Protein AF-A0A6I5ZP23-F1 (afdb_monomer_lite)

Radius of gyration: 14.24 Å; chains: 1; bounding box: 30×32×38 Å

Foldseek 3Di:
DPPPDFFAQAADDDDPVLCVVQPDPDWDQDPNDTPDDPVPVVNVVSVVRNVSNHHHPNRVCVVDDPVVVVVVVVVVVVVVD

Organism: NCBI:txid55779

Structure (mmCIF, N/CA/C/O backbone):
data_AF-A0A6I5ZP23-F1
#
_entry.id   AF-A0A6I5ZP23-F1
#
loop_
_atom_site.group_PDB
_atom_site.id
_atom_site.type_symbol
_atom_site.label_atom_id
_atom_site.label_alt_id
_atom_site.label_comp_id
_atom_site.label_asym_id
_atom_site.label_entity_id
_atom_site.label_seq_id
_atom_site.pdbx_PDB_ins_code
_atom_site.Cartn_x
_atom_site.Cartn_y
_atom_site.Cartn_z
_atom_site.occupancy
_atom_site.B_iso_or_equiv
_atom_site.auth_seq_id
_atom_site.auth_comp_id
_atom_site.auth_asym_id
_atom_site.auth_atom_id
_atom_site.pdbx_PDB_model_num
ATOM 1 N N . MET A 1 1 ? 18.220 0.889 -1.276 1.00 43.12 1 MET A N 1
ATOM 2 C CA . MET A 1 1 ? 17.961 2.262 -0.793 1.00 43.12 1 MET A CA 1
ATOM 3 C C . MET A 1 1 ? 16.475 2.374 -0.513 1.00 43.12 1 MET A C 1
ATOM 5 O O . MET A 1 1 ? 15.689 1.979 -1.361 1.00 43.12 1 MET A O 1
ATOM 9 N N . THR A 1 2 ? 16.087 2.802 0.685 1.00 46.47 2 THR A N 1
ATOM 10 C CA . THR A 1 2 ? 14.680 3.025 1.048 1.00 46.47 2 THR A CA 1
ATOM 11 C C . THR A 1 2 ? 14.169 4.244 0.274 1.00 46.47 2 THR A C 1
ATOM 13 O O . THR A 1 2 ? 14.889 5.247 0.252 1.00 46.47 2 THR A O 1
ATOM 16 N N . PRO A 1 3 ? 12.979 4.213 -0.358 1.00 51.03 3 PRO A N 1
ATOM 17 C CA . PRO A 1 3 ? 12.462 5.387 -1.050 1.00 51.03 3 PRO A CA 1
ATOM 18 C C . PRO A 1 3 ? 12.394 6.566 -0.078 1.00 51.03 3 PRO A C 1
ATOM 20 O O . PRO A 1 3 ? 11.923 6.419 1.053 1.00 51.03 3 PRO A O 1
ATOM 23 N N . LYS A 1 4 ? 12.866 7.732 -0.527 1.00 62.72 4 LYS A N 1
ATOM 24 C CA . LYS A 1 4 ? 13.068 8.952 0.280 1.00 62.72 4 LYS A CA 1
ATOM 25 C C . LYS A 1 4 ? 11.776 9.538 0.877 1.00 62.72 4 LYS A C 1
ATOM 27 O O . LYS A 1 4 ? 11.843 10.477 1.659 1.00 62.72 4 LYS A O 1
ATOM 32 N N . ILE A 1 5 ? 10.619 9.000 0.494 1.00 74.44 5 ILE A N 1
ATOM 33 C CA . ILE A 1 5 ? 9.285 9.471 0.867 1.00 74.44 5 ILE A CA 1
ATOM 34 C C . ILE A 1 5 ? 8.578 8.331 1.601 1.00 74.44 5 ILE A C 1
ATOM 36 O O . ILE A 1 5 ? 8.489 7.219 1.078 1.00 74.44 5 ILE A O 1
ATOM 40 N N . ALA A 1 6 ? 8.133 8.572 2.831 1.00 86.69 6 ALA A N 1
ATOM 41 C CA . ALA A 1 6 ? 7.282 7.646 3.573 1.00 86.69 6 ALA A CA 1
ATOM 42 C C . ALA A 1 6 ? 5.804 7.901 3.222 1.00 86.69 6 ALA A C 1
ATOM 44 O O . ALA A 1 6 ? 5.473 9.035 2.882 1.00 86.69 6 ALA A O 1
ATOM 45 N N . PRO A 1 7 ? 4.923 6.884 3.281 1.00 93.56 7 PRO A N 1
ATOM 46 C CA . PRO A 1 7 ? 3.488 7.113 3.150 1.00 93.56 7 PRO A CA 1
ATOM 47 C C . PRO A 1 7 ? 2.968 8.001 4.283 1.00 93.56 7 PRO A C 1
ATOM 49 O O . PRO A 1 7 ? 3.143 7.665 5.455 1.00 93.56 7 PRO A O 1
ATOM 52 N N . GLU A 1 8 ? 2.297 9.093 3.930 1.00 95.94 8 GLU A N 1
ATOM 53 C CA . GLU A 1 8 ? 1.640 9.991 4.881 1.00 95.94 8 GLU A CA 1
ATOM 54 C C . GLU A 1 8 ? 0.139 9.697 5.025 1.00 95.94 8 GLU A C 1
ATOM 56 O O . GLU A 1 8 ? -0.445 8.869 4.318 1.00 95.94 8 GLU A O 1
ATOM 61 N N . LEU A 1 9 ? -0.515 10.387 5.966 1.00 96.75 9 LEU A N 1
ATOM 62 C CA . LEU A 1 9 ? -1.949 10.219 6.225 1.00 96.75 9 LEU A CA 1
ATOM 63 C C . LEU A 1 9 ? -2.806 10.489 4.976 1.00 96.75 9 LEU A C 1
ATOM 65 O O . LEU A 1 9 ? -3.753 9.747 4.703 1.00 96.75 9 LEU A O 1
ATOM 69 N N . HIS A 1 10 ? -2.441 11.518 4.211 1.00 97.50 10 HIS A N 1
ATOM 70 C CA . HIS A 1 10 ? -3.120 11.940 2.989 1.00 97.50 10 HIS A CA 1
ATOM 71 C C . HIS A 1 10 ? -2.306 11.576 1.734 1.00 97.50 10 HIS A C 1
ATOM 73 O O . HIS A 1 10 ? -1.087 11.428 1.828 1.00 97.50 10 HIS A O 1
ATOM 79 N N . PRO A 1 11 ? -2.958 11.456 0.560 1.00 97.62 11 PRO A N 1
ATOM 80 C CA . PRO A 1 11 ? -2.292 11.221 -0.718 1.00 97.62 11 PRO A CA 1
ATOM 81 C C . PRO A 1 11 ? -1.121 12.166 -0.999 1.00 97.62 11 PRO A C 1
ATOM 83 O O . PRO A 1 11 ? -1.228 13.381 -0.829 1.00 97.62 11 PRO A O 1
ATOM 86 N N . GLN A 1 12 ? -0.038 11.611 -1.532 1.00 96.12 12 GLN A N 1
ATOM 87 C CA . GLN A 1 12 ? 1.120 12.343 -2.034 1.00 96.12 12 GLN A CA 1
ATOM 88 C C . GLN A 1 12 ? 1.438 11.906 -3.466 1.00 96.12 12 GLN A C 1
ATOM 90 O O . GLN A 1 12 ? 1.279 10.740 -3.834 1.00 96.12 12 GLN A O 1
ATOM 95 N N . ALA A 1 13 ? 1.941 12.832 -4.281 1.00 95.19 13 ALA A N 1
ATOM 96 C CA . ALA A 1 13 ? 2.498 12.485 -5.585 1.00 95.19 13 ALA A CA 1
ATOM 97 C C . ALA A 1 13 ? 3.823 11.720 -5.418 1.00 95.19 13 ALA A C 1
ATOM 99 O O . ALA A 1 13 ? 4.636 12.059 -4.557 1.00 95.19 13 ALA A O 1
ATOM 100 N N . ILE A 1 14 ? 4.062 10.722 -6.273 1.00 92.38 14 ILE A N 1
ATOM 101 C CA . ILE A 1 14 ? 5.383 10.094 -6.417 1.00 92.38 14 ILE A CA 1
ATOM 102 C C . ILE A 1 14 ? 6.105 10.703 -7.617 1.00 92.38 14 ILE A C 1
ATOM 104 O O . ILE A 1 14 ? 5.476 11.092 -8.600 1.00 92.38 14 ILE A O 1
ATOM 108 N N . ASN A 1 15 ? 7.431 10.790 -7.539 1.00 91.25 15 ASN A N 1
ATOM 109 C CA . ASN A 1 15 ? 8.252 11.222 -8.665 1.00 91.25 15 ASN A CA 1
ATOM 110 C C . ASN A 1 15 ? 8.605 10.038 -9.587 1.00 91.25 15 ASN A C 1
ATOM 112 O O . ASN A 1 15 ? 8.369 8.872 -9.261 1.00 91.25 15 ASN A O 1
ATOM 116 N N . TRP A 1 16 ? 9.203 10.351 -10.738 1.00 92.31 16 TRP A N 1
ATOM 117 C CA . TRP A 1 16 ? 9.606 9.349 -11.727 1.00 92.31 16 TRP A CA 1
ATOM 118 C C . TRP A 1 16 ? 10.594 8.308 -11.180 1.00 92.31 16 TRP A C 1
ATOM 120 O O . TRP A 1 16 ? 10.492 7.133 -11.516 1.00 92.31 16 TRP A O 1
ATOM 130 N N . GLU A 1 17 ? 11.524 8.712 -10.311 1.00 91.12 17 GLU A N 1
ATOM 131 C CA . GLU A 1 17 ? 12.484 7.789 -9.691 1.00 91.12 17 GLU A CA 1
ATOM 132 C C . GLU A 1 17 ? 11.773 6.743 -8.827 1.00 91.12 17 GLU A C 1
ATOM 134 O O . GLU A 1 17 ? 11.990 5.546 -8.999 1.00 91.12 17 GLU A O 1
ATOM 139 N N . THR A 1 18 ? 10.846 7.186 -7.972 1.00 89.31 18 THR A N 1
ATOM 140 C CA . THR A 1 18 ? 10.032 6.295 -7.134 1.00 89.31 18 THR A CA 1
ATOM 141 C C . THR A 1 18 ? 9.199 5.352 -7.996 1.00 89.31 18 THR A C 1
ATOM 143 O O . THR A 1 18 ? 9.137 4.161 -7.708 1.00 89.31 18 THR A O 1
ATOM 146 N N . TYR A 1 19 ? 8.589 5.862 -9.071 1.00 92.19 19 TYR A N 1
ATOM 147 C CA . TYR A 1 19 ? 7.848 5.034 -10.022 1.00 92.19 19 TYR A CA 1
ATOM 148 C C . TYR A 1 19 ? 8.743 3.946 -10.626 1.00 92.19 19 TYR A C 1
ATOM 150 O O . TYR A 1 19 ? 8.410 2.767 -10.549 1.00 92.19 19 TYR A O 1
ATOM 158 N N . LYS A 1 20 ? 9.903 4.329 -11.166 1.00 92.75 20 LYS A N 1
ATOM 159 C CA . LYS A 1 20 ? 10.831 3.416 -11.842 1.00 92.75 20 LYS A CA 1
ATOM 160 C C . LYS A 1 20 ? 11.373 2.328 -10.911 1.00 92.75 20 LYS A C 1
ATOM 162 O O . LYS A 1 20 ? 11.603 1.209 -11.356 1.00 92.75 20 LYS A O 1
ATOM 167 N N . GLU A 1 21 ? 11.610 2.648 -9.642 1.00 90.19 21 GLU A N 1
ATOM 168 C CA . GLU A 1 21 ? 12.128 1.686 -8.662 1.00 90.19 21 GLU A CA 1
ATOM 169 C C . GLU A 1 21 ? 11.055 0.748 -8.098 1.00 90.19 21 GLU A C 1
ATOM 171 O O . GLU A 1 21 ? 11.373 -0.383 -7.716 1.00 90.19 21 GLU A O 1
ATOM 176 N N . ALA A 1 22 ? 9.809 1.219 -7.993 1.00 90.38 22 ALA A N 1
ATOM 177 C CA . ALA A 1 22 ? 8.763 0.529 -7.247 1.00 90.38 22 ALA A CA 1
ATOM 178 C C . ALA A 1 22 ? 7.695 -0.148 -8.107 1.00 90.38 22 ALA A C 1
ATOM 180 O O . ALA A 1 22 ? 7.062 -1.098 -7.645 1.00 90.38 22 ALA A O 1
ATOM 181 N N . VAL A 1 23 ? 7.469 0.333 -9.329 1.00 90.06 23 VAL A N 1
ATOM 182 C CA . VAL A 1 23 ? 6.405 -0.159 -10.203 1.00 90.06 23 VAL A CA 1
ATOM 183 C C . VAL A 1 23 ? 7.014 -1.093 -11.250 1.00 90.06 23 VAL A C 1
ATOM 185 O O . VAL A 1 23 ? 7.852 -0.651 -12.038 1.00 90.06 23 VAL A O 1
ATOM 188 N N . PRO A 1 24 ? 6.630 -2.383 -11.278 1.00 89.06 24 PRO A N 1
ATOM 189 C CA . PRO A 1 24 ? 7.114 -3.289 -12.307 1.00 89.06 24 PRO A CA 1
ATOM 190 C C . PRO A 1 24 ? 6.582 -2.858 -13.677 1.00 89.06 24 PRO A C 1
ATOM 192 O O . PRO A 1 24 ? 5.447 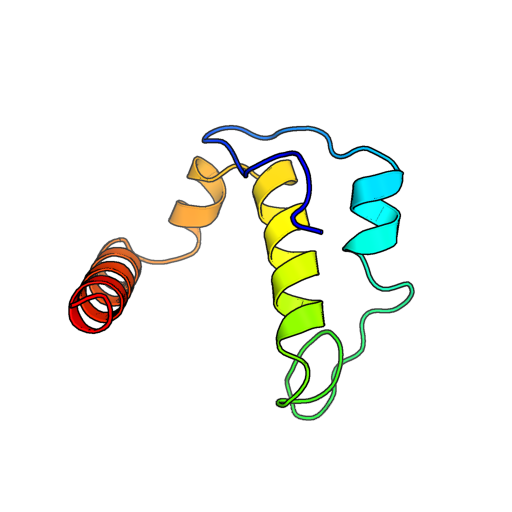-2.396 -13.791 1.00 89.06 24 PRO A O 1
ATOM 195 N N . GLU A 1 25 ? 7.379 -3.069 -14.725 1.00 87.31 25 GLU A N 1
ATOM 196 C CA . GLU A 1 25 ? 6.973 -2.774 -16.108 1.00 87.31 25 GLU A CA 1
ATOM 197 C C . GLU A 1 25 ? 5.693 -3.529 -16.501 1.00 87.31 25 GLU A C 1
ATOM 199 O O . GLU A 1 25 ? 4.839 -3.002 -17.214 1.00 87.31 25 GLU A O 1
ATOM 204 N N . LYS A 1 26 ? 5.530 -4.751 -15.977 1.00 89.19 26 LYS A N 1
ATOM 205 C CA . LYS A 1 26 ? 4.342 -5.581 -16.156 1.00 89.19 26 LYS A CA 1
ATOM 206 C C . LYS A 1 26 ? 3.939 -6.242 -14.842 1.00 89.19 26 LYS A C 1
ATOM 208 O O . LYS A 1 26 ? 4.769 -6.817 -14.143 1.00 89.19 26 LYS A O 1
ATOM 213 N N . ILE A 1 27 ? 2.645 -6.193 -14.528 1.00 91.19 27 ILE A N 1
ATOM 214 C CA . ILE A 1 27 ? 2.072 -6.948 -13.411 1.00 91.19 27 ILE A CA 1
ATOM 215 C C . ILE A 1 27 ? 1.777 -8.369 -13.892 1.00 91.19 27 ILE A C 1
ATOM 217 O O . ILE A 1 27 ? 0.996 -8.574 -14.821 1.00 91.19 27 ILE A O 1
ATOM 221 N N . GLU A 1 28 ? 2.395 -9.346 -13.240 1.00 93.94 28 GLU A N 1
ATOM 222 C CA . GLU A 1 28 ? 2.184 -10.770 -13.496 1.00 93.94 28 GLU A CA 1
ATOM 223 C C . GLU A 1 28 ? 1.433 -11.421 -12.336 1.00 93.94 28 GLU A C 1
ATOM 225 O O . GLU A 1 28 ? 1.563 -10.985 -11.191 1.00 93.94 28 GLU A O 1
ATOM 230 N N . LEU A 1 29 ? 0.657 -12.465 -12.641 1.00 94.88 29 LEU A N 1
ATOM 231 C CA . LEU A 1 29 ? -0.049 -13.291 -11.664 1.00 94.88 29 LEU A CA 1
ATOM 232 C C . LEU A 1 29 ? 0.509 -14.714 -11.730 1.00 94.88 29 LEU A C 1
ATOM 234 O O . LEU A 1 29 ? 0.196 -15.454 -12.663 1.00 94.88 29 LEU A O 1
ATOM 238 N N . ILE A 1 30 ? 1.321 -15.104 -10.750 1.00 95.00 30 ILE A N 1
ATOM 239 C CA . ILE A 1 30 ? 1.961 -16.424 -10.714 1.00 95.00 30 ILE A CA 1
ATOM 240 C C . ILE A 1 30 ? 1.641 -17.088 -9.378 1.00 95.00 30 ILE A C 1
ATOM 242 O O . I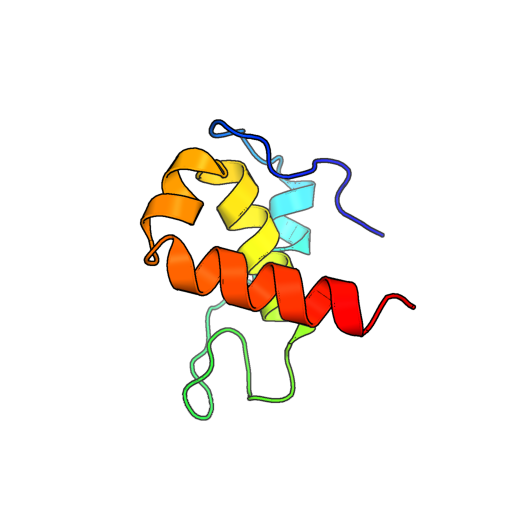LE A 1 30 ? 1.884 -16.538 -8.306 1.00 95.00 30 ILE A O 1
ATOM 246 N N . GLY A 1 31 ? 1.031 -18.276 -9.431 1.00 92.94 31 GLY A N 1
ATOM 247 C CA . GLY A 1 31 ? 0.642 -19.012 -8.222 1.00 92.94 31 GLY A CA 1
ATOM 248 C C . GLY A 1 31 ? -0.344 -18.261 -7.316 1.00 92.94 31 GLY A C 1
ATOM 249 O O . GLY A 1 31 ? -0.362 -18.504 -6.115 1.00 92.94 31 GLY A O 1
ATOM 250 N N . GLY A 1 32 ? -1.132 -17.330 -7.871 1.00 95.25 32 GLY A N 1
ATOM 251 C CA . GLY A 1 32 ? -2.081 -16.502 -7.117 1.00 95.25 32 GLY A CA 1
ATOM 252 C C . GLY A 1 32 ? -1.493 -15.223 -6.509 1.00 95.25 32 GLY A C 1
ATOM 253 O O . GLY A 1 32 ? -2.222 -14.488 -5.848 1.00 95.25 32 GLY A O 1
ATOM 254 N N . PHE A 1 33 ? -0.212 -14.926 -6.747 1.00 95.00 33 PHE A N 1
ATOM 255 C CA . PHE A 1 33 ? 0.454 -13.720 -6.254 1.00 95.00 33 PHE A CA 1
ATOM 256 C C . PHE A 1 33 ? 0.682 -12.719 -7.382 1.00 95.00 33 PHE A C 1
ATOM 258 O O . PHE A 1 33 ? 1.029 -13.098 -8.499 1.00 95.00 33 PHE A O 1
ATOM 265 N N . LEU A 1 34 ? 0.473 -11.434 -7.084 1.00 93.94 34 LEU A N 1
ATOM 266 C CA . LEU A 1 34 ? 0.857 -10.353 -7.988 1.00 93.94 34 LEU A CA 1
ATOM 267 C C . LEU A 1 34 ? 2.366 -10.106 -7.910 1.00 93.94 34 LEU A C 1
ATOM 269 O O . LEU A 1 34 ? 2.975 -10.275 -6.849 1.00 93.94 34 LEU A O 1
ATOM 273 N N . CYS A 1 35 ? 2.934 -9.636 -9.019 1.00 92.19 35 CYS A N 1
ATOM 274 C CA . CYS A 1 35 ? 4.349 -9.280 -9.142 1.00 92.19 35 CYS A CA 1
ATOM 275 C C . CYS A 1 35 ? 5.278 -10.476 -8.878 1.00 92.19 35 CYS A C 1
ATOM 277 O O . CYS A 1 35 ? 6.170 -10.390 -8.038 1.00 92.19 35 CYS A O 1
ATOM 279 N N . GLY A 1 36 ? 5.041 -11.585 -9.584 1.00 89.12 36 GLY A N 1
ATOM 280 C CA . GLY A 1 36 ? 5.844 -12.804 -9.483 1.00 89.12 36 GLY A CA 1
ATOM 281 C C . GLY A 1 36 ? 5.175 -13.899 -8.654 1.00 89.12 36 GLY A C 1
ATOM 282 O O . GLY A 1 36 ? 3.959 -13.908 -8.464 1.00 89.12 36 GLY A O 1
ATOM 283 N N . GLY A 1 37 ? 5.971 -14.860 -8.196 1.00 89.50 37 GLY A N 1
ATOM 284 C CA . GLY A 1 37 ? 5.531 -15.990 -7.387 1.00 89.50 37 GLY A CA 1
ATOM 285 C C . GLY A 1 37 ? 5.519 -15.692 -5.882 1.00 89.50 37 GLY A C 1
ATOM 286 O O . GLY A 1 37 ? 5.837 -14.583 -5.437 1.00 89.50 37 GLY A O 1
ATOM 287 N N . PRO A 1 38 ? 5.181 -16.691 -5.049 1.00 90.12 38 PRO A N 1
ATOM 288 C CA . PRO A 1 38 ? 5.119 -16.532 -3.598 1.00 90.12 38 PRO A CA 1
ATOM 289 C C . PRO A 1 38 ? 6.436 -16.036 -2.988 1.00 90.12 38 PRO A C 1
ATOM 291 O O . PRO A 1 38 ? 6.379 -15.244 -2.063 1.00 90.12 38 PRO A O 1
ATOM 294 N N . ALA A 1 39 ? 7.598 -16.398 -3.540 1.00 89.19 39 ALA A N 1
ATOM 295 C CA . ALA A 1 39 ? 8.901 -15.960 -3.030 1.00 89.19 39 ALA A CA 1
ATOM 296 C C . ALA A 1 39 ? 9.222 -14.470 -3.290 1.00 89.19 39 ALA A C 1
ATOM 298 O O . ALA A 1 39 ? 10.069 -13.902 -2.604 1.00 89.19 39 ALA A O 1
ATOM 299 N N . ASP A 1 40 ? 8.529 -13.812 -4.225 1.00 87.19 40 ASP A N 1
ATOM 300 C CA . ASP A 1 40 ? 8.872 -12.461 -4.702 1.00 87.19 40 ASP A CA 1
ATOM 301 C C . ASP A 1 40 ? 8.267 -11.340 -3.833 1.00 87.19 40 ASP A C 1
ATOM 303 O O . ASP A 1 40 ? 7.534 -10.464 -4.301 1.00 87.19 40 ASP A O 1
ATOM 307 N N . HIS A 1 41 ? 8.519 -11.376 -2.522 1.00 88.56 41 HIS A N 1
ATOM 308 C CA . HIS A 1 41 ? 7.926 -10.426 -1.571 1.00 88.56 41 HIS A CA 1
ATOM 309 C C . HIS A 1 41 ? 8.406 -8.982 -1.781 1.00 88.56 41 HIS A C 1
ATOM 311 O O . HIS A 1 41 ? 7.593 -8.060 -1.697 1.00 88.56 41 HIS A O 1
ATOM 317 N N . ASP A 1 42 ? 9.675 -8.790 -2.145 1.00 90.25 42 ASP A N 1
ATOM 318 C CA . ASP A 1 42 ? 10.290 -7.468 -2.315 1.00 90.25 42 ASP A CA 1
ATOM 319 C C . ASP A 1 42 ? 9.595 -6.619 -3.388 1.00 90.25 42 ASP A C 1
ATOM 321 O O . ASP A 1 42 ? 9.398 -5.416 -3.212 1.00 90.25 42 ASP A O 1
ATOM 325 N N . ALA A 1 43 ? 9.210 -7.229 -4.514 1.00 88.81 43 ALA A N 1
ATOM 326 C CA . ALA A 1 43 ? 8.544 -6.522 -5.607 1.00 88.81 43 ALA A CA 1
ATOM 327 C C . ALA A 1 43 ? 7.147 -6.040 -5.190 1.00 88.81 43 ALA A C 1
ATOM 329 O O . ALA A 1 43 ? 6.762 -4.901 -5.466 1.00 88.81 43 ALA A O 1
ATOM 330 N N . ARG A 1 44 ? 6.404 -6.886 -4.465 1.00 93.06 44 ARG A N 1
ATOM 331 C CA . ARG A 1 44 ? 5.094 -6.527 -3.907 1.00 93.06 44 ARG A CA 1
ATOM 332 C C . ARG A 1 44 ? 5.205 -5.442 -2.851 1.00 93.06 44 ARG A C 1
ATOM 334 O O . ARG A 1 44 ? 4.382 -4.533 -2.849 1.00 93.06 44 ARG A O 1
ATOM 341 N N . GLU A 1 45 ? 6.204 -5.514 -1.978 1.00 92.94 45 GLU A N 1
ATOM 342 C CA . GLU A 1 45 ? 6.404 -4.515 -0.930 1.00 92.94 45 GLU A CA 1
ATOM 343 C C . GLU A 1 45 ? 6.722 -3.142 -1.523 1.00 92.94 45 GLU A C 1
ATOM 345 O O . GLU A 1 45 ? 6.111 -2.144 -1.135 1.00 92.94 45 GLU A O 1
ATOM 350 N N . LYS A 1 46 ? 7.616 -3.082 -2.515 1.00 91.44 46 LYS A N 1
ATOM 351 C CA . LYS A 1 46 ? 7.934 -1.833 -3.216 1.00 91.44 46 LYS A CA 1
ATOM 352 C C . LYS A 1 46 ? 6.694 -1.229 -3.875 1.00 91.44 46 LYS A C 1
ATOM 354 O O . LYS A 1 46 ? 6.399 -0.055 -3.639 1.00 91.44 46 LYS A O 1
ATOM 359 N N . LEU A 1 47 ? 5.938 -2.030 -4.630 1.00 93.75 47 LEU A N 1
ATOM 360 C CA . LEU A 1 47 ? 4.707 -1.576 -5.280 1.00 93.75 47 LEU A CA 1
ATOM 361 C C . LEU A 1 47 ? 3.665 -1.111 -4.253 1.00 93.75 47 LEU A C 1
ATOM 363 O O . LEU A 1 47 ? 3.083 -0.037 -4.408 1.00 93.75 47 LEU A O 1
ATOM 367 N N . LEU A 1 48 ? 3.456 -1.882 -3.182 1.00 95.00 48 LEU A N 1
ATOM 368 C CA . LEU A 1 48 ? 2.543 -1.525 -2.098 1.00 95.00 48 LEU A CA 1
ATOM 369 C C . LEU A 1 48 ? 2.945 -0.192 -1.467 1.00 95.00 48 LEU A C 1
ATOM 371 O O . LEU A 1 48 ? 2.091 0.661 -1.246 1.00 95.00 48 LEU A O 1
ATOM 375 N N . ARG A 1 49 ? 4.238 0.033 -1.228 1.00 93.06 49 ARG A N 1
ATOM 376 C CA . ARG A 1 49 ? 4.738 1.284 -0.656 1.00 93.06 49 ARG A CA 1
ATOM 377 C C . ARG A 1 49 ? 4.446 2.483 -1.555 1.00 93.06 49 ARG A C 1
ATOM 379 O O . ARG A 1 49 ? 3.973 3.498 -1.052 1.00 93.06 49 ARG A O 1
ATOM 386 N N . ALA A 1 50 ? 4.673 2.368 -2.864 1.00 94.19 50 ALA A N 1
ATOM 387 C CA . ALA A 1 50 ? 4.337 3.427 -3.819 1.00 94.19 50 ALA A CA 1
ATOM 388 C C . ALA A 1 50 ? 2.824 3.708 -3.862 1.00 94.19 50 ALA A C 1
ATOM 390 O O . ALA A 1 50 ? 2.408 4.867 -3.832 1.00 94.19 50 ALA A O 1
ATOM 391 N N . LEU A 1 51 ? 1.999 2.657 -3.844 1.00 95.50 51 LEU A N 1
ATOM 392 C CA . LEU A 1 51 ? 0.541 2.782 -3.789 1.00 95.50 51 LEU A CA 1
ATOM 393 C C . LEU A 1 51 ? 0.068 3.462 -2.501 1.00 95.50 51 LEU A C 1
ATOM 395 O O . LEU A 1 51 ? -0.790 4.338 -2.562 1.00 95.50 51 LEU A O 1
ATOM 399 N N . LEU A 1 52 ? 0.641 3.112 -1.347 1.00 96.44 52 LEU A N 1
ATOM 400 C CA . LEU A 1 52 ? 0.304 3.741 -0.068 1.00 96.44 52 LEU A CA 1
ATOM 401 C C . LEU A 1 52 ? 0.633 5.238 -0.060 1.00 96.44 52 LEU A C 1
ATOM 403 O O . LEU A 1 52 ? -0.153 6.010 0.478 1.00 96.44 52 LEU A O 1
ATOM 407 N N . ILE A 1 53 ? 1.734 5.660 -0.692 1.00 95.62 53 ILE A N 1
ATOM 408 C CA . ILE A 1 53 ? 2.065 7.086 -0.859 1.00 95.62 53 ILE A CA 1
ATOM 409 C C . ILE A 1 53 ? 0.988 7.787 -1.701 1.00 95.62 53 ILE A C 1
ATOM 411 O O . ILE A 1 53 ? 0.478 8.831 -1.306 1.00 95.62 53 ILE A O 1
ATOM 415 N N . ASN A 1 54 ? 0.584 7.205 -2.835 1.00 95.94 54 ASN A N 1
ATOM 416 C CA . ASN A 1 54 ? -0.429 7.813 -3.708 1.00 95.94 54 ASN A CA 1
ATOM 417 C C . ASN A 1 54 ? -1.849 7.798 -3.140 1.00 95.94 54 ASN A C 1
ATOM 419 O O . ASN A 1 54 ? -2.651 8.654 -3.500 1.00 95.94 54 ASN A O 1
ATOM 423 N N . VAL A 1 55 ? -2.179 6.839 -2.281 1.00 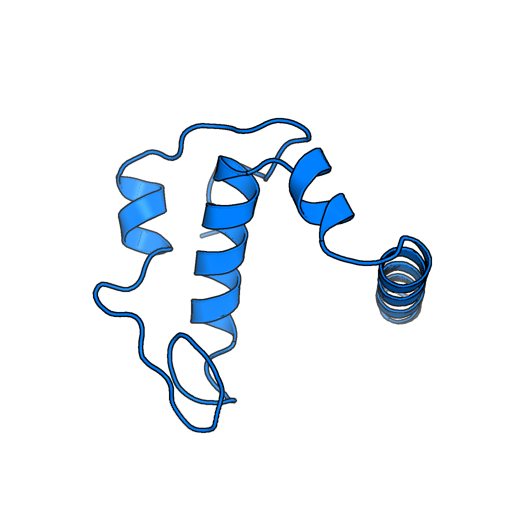97.06 55 VAL A N 1
ATOM 424 C CA . VAL A 1 55 ? -3.534 6.668 -1.735 1.00 97.06 55 VAL A CA 1
ATOM 425 C C . VAL A 1 55 ? -3.694 7.325 -0.360 1.00 97.06 55 VAL A C 1
ATOM 427 O O . VAL A 1 55 ? -4.804 7.721 -0.001 1.00 97.06 55 VAL A O 1
ATOM 430 N N . GLY A 1 56 ? -2.608 7.467 0.400 1.00 97.19 56 GLY A N 1
ATOM 431 C CA . GLY A 1 56 ? -2.626 7.923 1.786 1.00 97.19 56 GLY A CA 1
ATOM 432 C C . GLY A 1 56 ? -3.090 6.840 2.767 1.00 97.19 56 GLY A C 1
ATOM 433 O O . GLY A 1 56 ? -3.946 5.995 2.465 1.00 97.19 56 GLY A O 1
ATOM 434 N N . LEU A 1 57 ? -2.542 6.874 3.984 1.00 96.19 57 LEU A N 1
ATOM 435 C CA . LEU A 1 57 ? -2.831 5.879 5.020 1.00 96.19 57 LEU A CA 1
ATOM 436 C C . LEU A 1 57 ? -4.296 5.899 5.475 1.00 96.19 57 LEU A C 1
ATOM 438 O O . LEU A 1 57 ? -4.841 4.847 5.808 1.00 96.19 57 LEU A O 1
ATOM 442 N N . GLU A 1 58 ? -4.969 7.052 5.435 1.00 96.31 58 GLU A N 1
ATOM 443 C CA . GLU A 1 58 ? -6.379 7.153 5.829 1.00 96.31 58 GLU A CA 1
ATOM 444 C C . GLU A 1 58 ? -7.292 6.320 4.918 1.00 96.31 58 GLU A C 1
ATOM 446 O O . GLU A 1 58 ? -8.249 5.690 5.374 1.00 96.31 58 GLU A O 1
ATOM 451 N N . ARG A 1 59 ? -7.014 6.289 3.611 1.00 96.44 59 ARG A N 1
ATOM 452 C CA . ARG A 1 59 ? -7.796 5.473 2.681 1.00 96.44 59 ARG A CA 1
ATOM 453 C C . ARG A 1 59 ? -7.361 4.014 2.728 1.00 96.44 59 ARG A C 1
ATOM 455 O O . ARG A 1 59 ? -8.227 3.146 2.650 1.00 96.44 59 ARG A O 1
ATOM 462 N N . ALA A 1 60 ? -6.070 3.749 2.913 1.00 96.00 60 ALA A N 1
ATOM 463 C CA . ALA A 1 60 ? -5.542 2.395 3.036 1.00 96.00 60 ALA A CA 1
ATOM 464 C C . ALA A 1 60 ? -6.105 1.654 4.258 1.00 96.00 60 ALA A C 1
ATOM 466 O O . ALA A 1 60 ? -6.541 0.510 4.135 1.00 96.00 60 ALA A O 1
ATOM 467 N N . ILE A 1 61 ? -6.179 2.309 5.422 1.00 94.75 61 ILE A N 1
ATOM 468 C CA . ILE A 1 61 ? -6.681 1.664 6.642 1.00 94.75 61 ILE A CA 1
ATOM 469 C C . ILE A 1 61 ? -8.165 1.291 6.523 1.00 94.75 61 ILE A C 1
ATOM 471 O O . ILE A 1 61 ? -8.586 0.286 7.087 1.00 94.75 61 ILE A O 1
ATOM 475 N N . LYS A 1 62 ? -8.942 2.022 5.708 1.00 94.75 62 LYS A N 1
ATOM 476 C CA . LYS A 1 62 ? -10.355 1.717 5.410 1.00 94.75 62 LYS A CA 1
ATOM 477 C C . LYS A 1 62 ? -10.548 0.445 4.567 1.00 94.75 62 LYS A C 1
ATOM 479 O O . LYS A 1 62 ? -11.684 0.002 4.429 1.00 94.75 62 LYS A O 1
ATOM 484 N N . LEU A 1 63 ? -9.489 -0.133 3.989 1.00 94.94 63 LEU A N 1
ATOM 485 C CA . LEU A 1 63 ? -9.575 -1.344 3.156 1.00 94.94 63 LEU A CA 1
ATOM 486 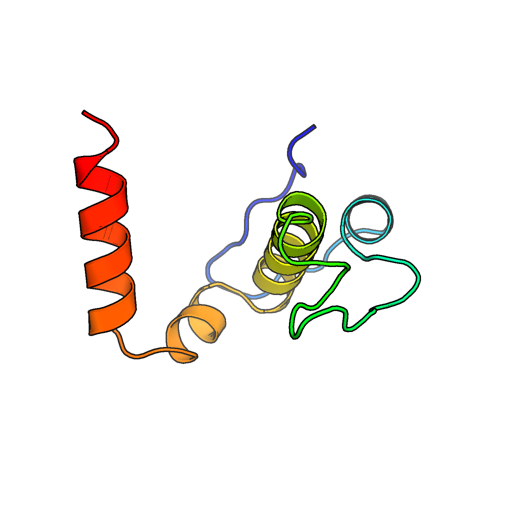C C . LEU A 1 63 ? -9.708 -2.638 3.968 1.00 94.94 63 LEU A C 1
ATOM 488 O O . LEU A 1 63 ? -10.037 -3.679 3.403 1.00 94.94 63 LEU A O 1
ATOM 492 N N . ALA A 1 64 ? -9.465 -2.588 5.277 1.00 94.75 64 ALA A N 1
ATOM 493 C CA . ALA A 1 64 ? -9.650 -3.722 6.169 1.00 94.75 64 ALA A CA 1
ATOM 494 C C . ALA A 1 64 ? -10.282 -3.273 7.496 1.00 94.75 64 ALA A C 1
ATOM 496 O O . ALA A 1 6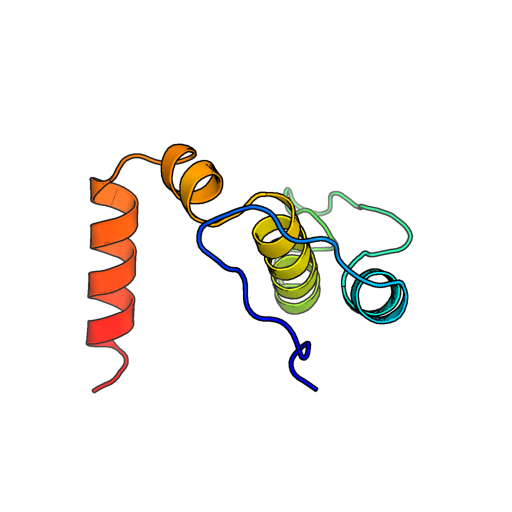4 ? -10.126 -2.115 7.890 1.00 94.75 64 ALA A O 1
ATOM 497 N N . PRO A 1 65 ? -10.980 -4.170 8.214 1.00 96.00 65 PRO A N 1
ATOM 498 C CA . PRO A 1 65 ? -11.510 -3.864 9.539 1.00 96.00 65 PRO A CA 1
ATOM 499 C C . PRO A 1 65 ? -10.406 -3.443 10.516 1.00 96.00 65 PRO A C 1
ATOM 501 O O . PRO A 1 65 ? -9.289 -3.972 10.474 1.00 96.00 65 PRO A O 1
ATOM 504 N N . LYS A 1 66 ? -10.733 -2.528 11.433 1.00 94.62 66 LYS A N 1
ATOM 505 C CA . LYS A 1 66 ? -9.803 -1.988 12.439 1.00 94.62 66 LYS A CA 1
ATOM 506 C C . LYS A 1 66 ? -9.119 -3.099 13.238 1.00 94.62 66 LYS A C 1
ATOM 508 O O . LYS A 1 66 ? -7.916 -3.053 13.475 1.00 94.62 66 LYS A O 1
ATOM 513 N N . GLU A 1 67 ? -9.864 -4.140 13.585 1.00 96.44 67 GLU A N 1
ATOM 514 C CA . GLU A 1 67 ? -9.410 -5.247 14.424 1.00 96.44 67 GLU A CA 1
ATOM 515 C C . GLU A 1 67 ? -8.294 -6.054 13.745 1.00 96.44 67 GLU A C 1
ATOM 517 O O . GLU A 1 67 ? -7.419 -6.594 14.423 1.00 96.44 67 GLU A O 1
ATOM 522 N N . LYS A 1 68 ? -8.292 -6.123 12.404 1.00 96.81 68 LYS A N 1
ATOM 523 C CA . LYS A 1 68 ? -7.235 -6.793 11.630 1.00 96.81 68 LYS A CA 1
ATOM 524 C C . LYS A 1 68 ? -5.936 -5.993 11.653 1.00 96.81 68 LYS A C 1
ATOM 526 O O . LYS A 1 68 ? -4.876 -6.588 11.836 1.00 96.81 68 LYS A O 1
ATOM 531 N N . TRP A 1 69 ? -6.021 -4.668 11.549 1.00 93.69 69 TRP A N 1
ATOM 532 C CA . TRP A 1 69 ? -4.864 -3.784 11.701 1.00 93.69 69 TRP A CA 1
ATOM 533 C C . TRP A 1 69 ? -4.275 -3.856 13.107 1.00 93.69 69 TRP A C 1
ATOM 535 O O . TRP A 1 69 ? -3.070 -4.035 13.270 1.00 93.69 69 TRP A O 1
ATOM 545 N N . GLU A 1 70 ? -5.123 -3.791 14.131 1.00 94.75 70 GLU A N 1
ATOM 546 C CA . GLU A 1 70 ? -4.688 -3.911 15.523 1.00 94.75 70 GLU A CA 1
ATOM 547 C C . GLU A 1 70 ? -4.045 -5.275 15.811 1.00 94.75 70 GLU A C 1
ATOM 549 O O . GLU A 1 70 ? -3.046 -5.348 16.526 1.00 94.75 70 GLU A O 1
ATOM 554 N N . ALA A 1 71 ? -4.588 -6.363 15.253 1.00 95.25 71 ALA A N 1
ATOM 555 C CA . ALA A 1 71 ? -3.993 -7.692 15.371 1.00 95.25 71 ALA A CA 1
ATOM 556 C C . ALA A 1 71 ? -2.607 -7.760 14.715 1.00 95.25 71 ALA A C 1
ATOM 558 O O . ALA A 1 71 ? -1.675 -8.254 15.346 1.00 95.25 71 ALA A O 1
ATOM 559 N N . ALA A 1 72 ? -2.452 -7.215 13.505 1.00 93.94 72 ALA A N 1
ATOM 560 C CA . ALA A 1 72 ? -1.160 -7.159 12.824 1.00 93.94 72 ALA A CA 1
ATOM 561 C C . ALA A 1 72 ? -0.117 -6.368 13.636 1.00 93.94 72 ALA A C 1
ATOM 563 O O . ALA A 1 72 ? 0.995 -6.851 13.843 1.00 93.94 72 ALA A O 1
ATOM 564 N N . LEU A 1 73 ? -0.492 -5.200 14.174 1.00 93.75 73 LEU A N 1
ATOM 565 C CA . LEU A 1 73 ? 0.386 -4.378 15.017 1.00 93.75 73 LEU A CA 1
ATOM 566 C C . LEU A 1 73 ? 0.850 -5.117 16.280 1.00 93.75 73 LEU A C 1
ATOM 568 O O . LEU A 1 73 ? 2.024 -5.034 16.651 1.00 93.75 73 LEU A O 1
ATOM 572 N N . ARG A 1 74 ? -0.051 -5.860 16.939 1.00 95.38 74 ARG A N 1
ATOM 573 C CA . ARG A 1 74 ? 0.299 -6.677 18.112 1.00 95.38 74 ARG A CA 1
ATOM 574 C C . ARG A 1 74 ? 1.322 -7.756 17.776 1.00 95.38 74 ARG A C 1
ATOM 576 O O . ARG A 1 74 ? 2.284 -7.903 18.526 1.00 95.38 74 ARG A O 1
ATOM 583 N N . GLU A 1 75 ? 1.141 -8.473 16.668 1.00 94.19 75 GLU A N 1
ATOM 584 C CA . GLU A 1 75 ? 2.104 -9.492 16.238 1.00 94.19 75 GLU A CA 1
ATOM 585 C C . GLU A 1 75 ? 3.468 -8.863 15.930 1.00 94.19 75 GLU A C 1
ATOM 587 O O . GLU A 1 75 ? 4.473 -9.295 16.485 1.00 94.19 75 GLU A O 1
ATOM 592 N N . MET A 1 76 ? 3.519 -7.766 15.168 1.00 89.12 76 MET A N 1
ATOM 593 C CA . MET A 1 76 ? 4.783 -7.076 14.864 1.00 89.12 76 MET A CA 1
ATOM 594 C C . MET A 1 76 ? 5.522 -6.594 16.120 1.00 89.12 76 MET A C 1
ATOM 596 O O . MET A 1 76 ? 6.743 -6.689 16.198 1.00 89.12 76 MET A O 1
ATOM 600 N N . THR A 1 77 ? 4.790 -6.114 17.127 1.00 85.38 77 THR A N 1
ATOM 601 C CA . THR A 1 77 ? 5.383 -5.635 18.388 1.00 85.38 77 THR A CA 1
ATOM 602 C C . THR A 1 77 ? 5.891 -6.790 19.256 1.00 85.38 77 THR A C 1
ATOM 604 O O . THR A 1 77 ? 6.856 -6.627 20.001 1.00 85.38 77 THR A O 1
ATOM 607 N N . ARG A 1 78 ? 5.265 -7.972 19.165 1.00 79.38 78 ARG A N 1
ATOM 608 C CA . ARG A 1 78 ? 5.695 -9.182 19.880 1.00 79.38 78 ARG A CA 1
ATOM 609 C C . ARG A 1 78 ? 7.052 -9.689 19.386 1.00 79.38 78 ARG A C 1
ATOM 611 O O . ARG A 1 78 ? 7.820 -10.176 20.204 1.00 79.38 78 ARG A O 1
ATOM 618 N N . TYR A 1 79 ? 7.343 -9.546 18.094 1.00 63.50 79 TYR A N 1
ATOM 619 C CA . TYR A 1 79 ? 8.608 -9.976 17.480 1.00 63.50 79 TYR A CA 1
ATOM 620 C C . TYR A 1 79 ? 9.715 -8.906 17.492 1.00 63.50 79 TYR A C 1
ATOM 622 O O . TYR A 1 79 ? 10.815 -9.168 17.019 1.00 63.50 79 TYR A O 1
ATOM 630 N N . ALA A 1 80 ? 9.440 -7.709 18.022 1.00 60.31 80 ALA A N 1
ATOM 631 C CA . ALA A 1 80 ? 10.404 -6.611 18.132 1.00 60.31 80 ALA A CA 1
ATOM 632 C C . ALA A 1 80 ? 11.087 -6.517 19.519 1.00 60.31 80 ALA A C 1
ATOM 634 O O . ALA A 1 80 ? 11.734 -5.511 19.812 1.00 60.31 80 ALA A O 1
ATOM 635 N N . ARG A 1 81 ? 10.914 -7.532 20.377 1.00 49.91 81 ARG A N 1
ATOM 636 C CA . ARG A 1 81 ? 11.612 -7.717 21.663 1.00 49.91 81 ARG A CA 1
ATOM 637 C C . ARG A 1 81 ? 12.600 -8.867 21.552 1.00 49.91 81 ARG A C 1
ATOM 639 O O . ARG A 1 81 ? 13.650 -8.771 22.218 1.00 49.91 81 ARG A O 1
#

pLDDT: mean 89.38, std 11.77, range [43.12, 97.62]

Secondary structure (DSSP, 8-state):
---S-PPPSS--PPPHHHHHHHS-SS--EETTEESSSTT-HHHHHHHHHH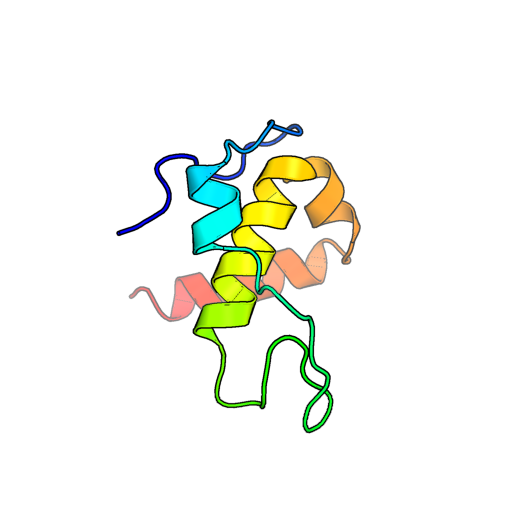HHHHH-HHHHHTTS-HHHHHHHHHHHHHTT-

Sequence (81 aa):
MTPKIAPELHPQAINWETYKEAVPEKIELIGGFLCGGPADHDAREKLLRALLINVGLERAIKLAPKEKWEAALREMTRYAR